Protein AF-A0A920S1Y7-F1 (afdb_monomer)

Sequence (126 aa):
MLIYFGGPKQCYAAKNRAEYWAEIYQCWFNTNRTMDHDHNHTHTREQLIEYDPVGAKLCEDVLGKSEWRFISPRKRVGQAHLKDYSLNLIKVTDLPHIQKPAYDYYDTYWKEYWQRLYDKHSIKRK

Foldseek 3Di:
DDQQADDPDAAQLNPDVVSVLVQLLQQDQQRHDPDDPRDHPRRHLVSCCVRPVPSSVVCCVPVNNDPHHDDPPVGDPDCPVCPPPDPPPDDPDPDPVVVVVVVVCCCVVCVVVVVVVCVVVVNDDD

Mean predicted aligned error: 14.47 Å

Structure (mmCIF, N/CA/C/O backbone):
data_AF-A0A920S1Y7-F1
#
_entry.id   AF-A0A920S1Y7-F1
#
loop_
_atom_site.group_PDB
_atom_site.id
_atom_site.type_symbol
_atom_site.label_atom_id
_atom_site.label_alt_id
_atom_site.label_comp_id
_atom_site.label_asym_id
_atom_site.label_entity_id
_atom_site.label_seq_id
_atom_site.pdbx_PDB_ins_code
_atom_site.Cartn_x
_atom_site.Cartn_y
_atom_site.Cartn_z
_atom_site.occupancy
_atom_site.B_iso_or_equiv
_atom_site.auth_seq_id
_atom_site.auth_comp_id
_atom_site.auth_asym_id
_atom_site.auth_atom_id
_atom_site.pdbx_PDB_model_num
ATOM 1 N N . MET A 1 1 ? -16.986 6.821 -17.950 1.00 32.34 1 MET A N 1
ATOM 2 C CA . MET A 1 1 ? -16.452 7.913 -17.112 1.00 32.34 1 MET A CA 1
ATOM 3 C C . MET A 1 1 ? -15.031 7.516 -16.735 1.00 32.34 1 MET A C 1
ATOM 5 O O . MET A 1 1 ? -14.873 6.514 -16.055 1.00 32.34 1 MET A O 1
ATOM 9 N N . LEU A 1 2 ? -14.019 8.170 -17.313 1.00 30.89 2 LEU A N 1
ATOM 10 C CA . LEU A 1 2 ? -12.599 7.865 -17.088 1.00 30.89 2 LEU A CA 1
ATOM 11 C C . LEU A 1 2 ? -12.099 8.803 -15.982 1.00 30.89 2 LEU A C 1
ATOM 13 O O . LEU A 1 2 ? -12.107 10.016 -16.176 1.00 30.89 2 LEU A O 1
ATOM 17 N N . ILE A 1 3 ? -11.713 8.259 -14.831 1.00 39.56 3 ILE A N 1
ATOM 18 C CA . ILE A 1 3 ? -11.045 9.030 -13.777 1.00 39.56 3 ILE A CA 1
ATOM 19 C C . ILE A 1 3 ? -9.564 9.103 -14.146 1.00 39.56 3 ILE A C 1
ATOM 21 O O . ILE A 1 3 ? -8.941 8.084 -14.443 1.00 39.56 3 ILE A O 1
ATOM 25 N N . TYR A 1 4 ? -9.023 10.318 -14.188 1.00 35.31 4 TYR A N 1
ATOM 26 C CA . TYR A 1 4 ? -7.673 10.586 -14.663 1.00 35.31 4 TYR A CA 1
ATOM 27 C C . TYR A 1 4 ? -6.770 10.915 -13.475 1.00 35.31 4 TYR A C 1
ATOM 29 O O . TYR A 1 4 ? -6.771 12.035 -12.970 1.00 35.31 4 TYR A O 1
ATOM 37 N N . PHE A 1 5 ? -6.008 9.920 -13.025 1.00 44.81 5 PHE A N 1
ATOM 38 C CA . PHE A 1 5 ? -4.958 10.114 -12.033 1.00 44.81 5 PHE A CA 1
ATOM 39 C C . PHE A 1 5 ? -3.750 10.800 -12.706 1.00 44.81 5 PHE A C 1
ATOM 41 O O . PHE A 1 5 ? -3.107 10.207 -13.562 1.00 44.81 5 PHE A O 1
ATOM 48 N N . GLY A 1 6 ? -3.491 12.063 -12.338 1.00 40.72 6 GLY A N 1
ATOM 49 C CA . GLY A 1 6 ? -2.196 12.767 -12.422 1.00 40.72 6 GLY A CA 1
ATOM 50 C C . GLY A 1 6 ? -1.470 12.916 -13.777 1.00 40.72 6 GLY A C 1
ATOM 51 O O . GLY A 1 6 ? -0.547 12.169 -14.068 1.00 40.72 6 GLY A O 1
ATOM 52 N N . GLY A 1 7 ? -1.717 14.012 -14.509 1.00 50.22 7 GLY A N 1
ATOM 53 C CA . GLY A 1 7 ? -0.798 14.527 -15.548 1.00 50.22 7 GLY A CA 1
ATOM 54 C C . GLY A 1 7 ? -0.612 13.647 -16.806 1.00 50.22 7 GLY A C 1
ATOM 55 O O . GLY A 1 7 ? -1.277 12.635 -16.980 1.00 50.22 7 GLY A O 1
ATOM 56 N N . PRO A 1 8 ? 0.276 14.009 -17.753 1.00 43.91 8 PRO A N 1
ATOM 57 C CA . PRO A 1 8 ? 0.403 13.312 -19.045 1.00 43.91 8 PRO A CA 1
ATOM 58 C C . PRO A 1 8 ? 0.938 11.866 -18.962 1.00 43.91 8 PRO A C 1
ATOM 60 O O . PRO A 1 8 ? 1.098 11.223 -19.997 1.00 43.91 8 PRO A O 1
ATOM 63 N N . LYS A 1 9 ? 1.227 11.341 -17.763 1.00 51.06 9 LYS A N 1
ATOM 64 C CA . LYS A 1 9 ? 1.659 9.955 -17.550 1.00 51.06 9 LYS A CA 1
ATOM 65 C C . LYS A 1 9 ? 0.508 9.125 -16.989 1.00 51.06 9 LYS A C 1
ATOM 67 O O . LYS A 1 9 ? -0.177 9.554 -16.072 1.00 51.06 9 LYS A O 1
ATOM 72 N N . GLN A 1 10 ? 0.324 7.916 -17.514 1.00 53.88 10 GLN A N 1
ATOM 73 C CA . GLN A 1 10 ? -0.624 6.957 -16.947 1.00 53.88 10 GLN A CA 1
ATOM 74 C C . GLN A 1 10 ? -0.158 6.517 -15.552 1.00 53.88 10 GLN A C 1
ATOM 76 O O . GLN A 1 10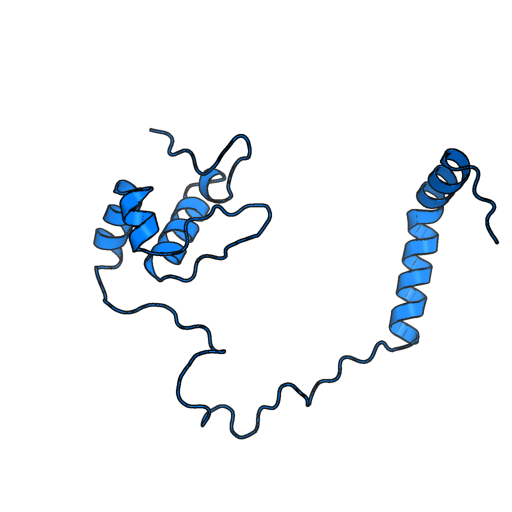 ? 0.875 5.860 -15.432 1.00 53.88 10 GLN A O 1
ATOM 81 N N . CYS A 1 11 ? -0.923 6.845 -14.510 1.00 57.84 11 CYS A N 1
ATOM 82 C CA . CYS A 1 11 ? -0.715 6.283 -13.174 1.00 57.84 11 CYS A CA 1
ATOM 83 C C . CYS A 1 11 ? -1.074 4.790 -13.123 1.00 57.84 11 CYS A C 1
ATOM 85 O O . CYS A 1 11 ? -1.887 4.305 -13.914 1.00 57.84 11 CYS A O 1
ATOM 87 N N . TYR A 1 12 ? -0.516 4.071 -12.145 1.00 58.84 12 TYR A N 1
ATOM 88 C CA . TYR A 1 12 ? -0.729 2.631 -11.959 1.00 58.84 12 TYR A CA 1
ATOM 89 C C . TYR A 1 12 ? -2.217 2.241 -11.895 1.00 58.84 12 TYR A C 1
ATOM 91 O O . TYR A 1 12 ? -2.647 1.310 -12.577 1.00 58.84 12 TYR A O 1
ATOM 99 N N . ALA A 1 13 ? -3.025 3.044 -11.194 1.00 58.03 13 ALA A N 1
ATOM 100 C CA . ALA A 1 13 ? -4.479 2.897 -11.097 1.00 58.03 13 ALA A CA 1
ATOM 101 C C . ALA A 1 13 ? -5.194 2.852 -12.462 1.00 58.03 13 ALA A C 1
ATOM 103 O O . ALA A 1 13 ? -6.223 2.198 -12.609 1.00 58.03 13 ALA A O 1
ATOM 104 N N . ALA A 1 14 ? -4.658 3.532 -13.479 1.00 72.12 14 ALA A N 1
ATOM 105 C CA . ALA A 1 14 ? -5.256 3.583 -14.810 1.00 72.12 14 ALA A CA 1
ATOM 106 C C . ALA A 1 14 ? -4.953 2.332 -15.656 1.00 72.12 14 ALA A C 1
ATOM 108 O O . AL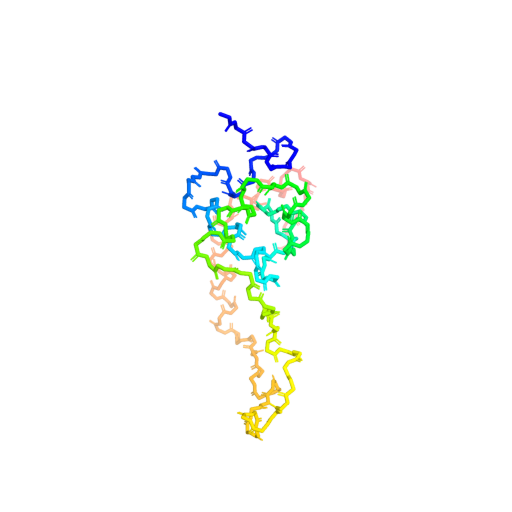A A 1 14 ? -5.544 2.173 -16.725 1.00 72.12 14 ALA A O 1
ATOM 109 N N . LYS A 1 15 ? -4.055 1.437 -15.204 1.00 76.69 15 LYS A N 1
ATOM 110 C CA . LYS A 1 15 ? -3.666 0.238 -15.965 1.00 76.69 15 LYS A CA 1
ATOM 111 C C . LYS A 1 15 ? -4.814 -0.763 -16.086 1.00 76.69 15 LYS A C 1
ATOM 113 O O . LYS A 1 15 ? -5.015 -1.322 -17.161 1.00 76.69 15 LYS A O 1
ATOM 118 N N . ASN A 1 16 ? -5.551 -1.022 -15.003 1.00 83.19 16 ASN A N 1
ATOM 119 C CA . ASN A 1 16 ? -6.735 -1.885 -15.010 1.00 83.19 16 ASN A CA 1
ATOM 120 C C . ASN A 1 16 ? -7.579 -1.715 -13.729 1.00 83.19 16 ASN A C 1
ATOM 122 O O . ASN A 1 16 ? -7.143 -1.122 -12.747 1.00 83.19 16 ASN A O 1
ATOM 126 N N . ARG A 1 17 ? -8.786 -2.299 -13.725 1.00 88.12 17 ARG A N 1
ATOM 127 C CA . ARG A 1 17 ? -9.728 -2.236 -12.590 1.00 88.12 17 ARG A CA 1
ATOM 128 C C . ARG A 1 17 ? -9.183 -2.805 -11.272 1.00 88.12 17 ARG A C 1
ATOM 130 O O . ARG A 1 17 ? -9.619 -2.370 -10.213 1.00 88.12 17 ARG A O 1
ATOM 137 N N . ALA A 1 18 ? -8.290 -3.794 -11.333 1.00 88.62 18 ALA A N 1
ATOM 138 C CA . ALA A 1 18 ? -7.719 -4.423 -10.145 1.00 88.62 18 ALA A CA 1
ATOM 139 C C . ALA A 1 18 ? -6.683 -3.501 -9.491 1.00 88.62 18 ALA A C 1
ATOM 141 O O . ALA A 1 18 ? -6.691 -3.356 -8.274 1.00 88.62 18 ALA A O 1
ATOM 142 N N . GLU A 1 19 ? -5.871 -2.817 -10.299 1.00 86.06 19 GLU A N 1
ATOM 143 C CA . GLU A 1 19 ? -4.923 -1.817 -9.799 1.00 86.06 19 GLU A CA 1
ATOM 144 C C . GLU A 1 19 ? -5.633 -0.576 -9.278 1.00 86.06 19 GLU A C 1
ATOM 146 O O . GLU A 1 19 ? -5.294 -0.091 -8.206 1.00 86.06 19 GLU A O 1
ATOM 151 N N . TYR A 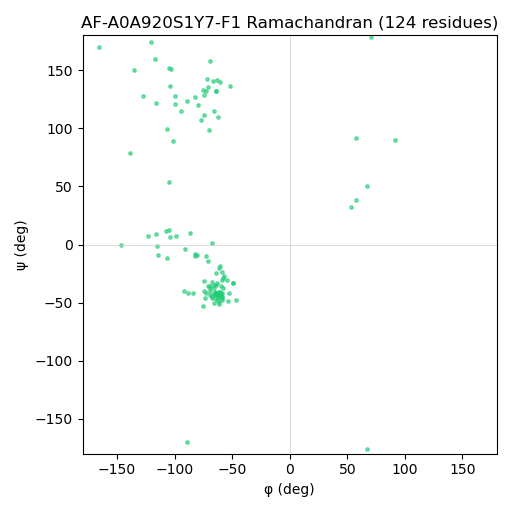1 20 ? -6.688 -0.115 -9.956 1.00 88.69 20 TYR A N 1
ATOM 152 C CA . TYR A 1 20 ? -7.548 0.934 -9.407 1.00 88.69 20 TYR A CA 1
ATOM 153 C C . TYR A 1 20 ? -8.072 0.561 -8.014 1.00 88.69 20 TYR A C 1
ATOM 155 O O . TYR A 1 20 ? -7.935 1.347 -7.078 1.00 88.69 20 TYR A O 1
ATOM 163 N N . TRP A 1 21 ? -8.612 -0.655 -7.857 1.00 92.81 21 TRP A N 1
ATOM 164 C CA . TRP A 1 21 ? -9.085 -1.142 -6.560 1.00 92.81 21 TRP A CA 1
ATOM 165 C C . TRP A 1 21 ? -7.966 -1.183 -5.511 1.00 92.81 21 TRP A C 1
ATOM 167 O O . TRP A 1 21 ? -8.163 -0.725 -4.387 1.00 92.81 21 TRP A O 1
ATOM 177 N N . ALA A 1 22 ? -6.786 -1.695 -5.868 1.00 90.75 22 ALA A N 1
ATOM 178 C CA . ALA A 1 22 ? -5.649 -1.781 -4.957 1.00 90.75 22 ALA A CA 1
ATOM 179 C C . ALA A 1 22 ? -5.189 -0.397 -4.469 1.00 90.75 22 ALA A C 1
ATOM 181 O O . ALA A 1 22 ? -4.922 -0.227 -3.280 1.00 90.75 22 ALA A O 1
ATOM 182 N N . GLU A 1 23 ? -5.138 0.592 -5.357 1.00 88.25 23 GLU A N 1
ATOM 183 C CA . GLU A 1 23 ? -4.726 1.965 -5.046 1.00 88.25 23 GLU A CA 1
ATOM 184 C C . GLU A 1 23 ? -5.720 2.652 -4.101 1.00 88.25 23 GLU A C 1
ATOM 186 O O . GLU A 1 23 ? -5.334 3.151 -3.040 1.00 88.25 23 GLU A O 1
ATOM 191 N N . ILE A 1 24 ? -7.022 2.613 -4.416 1.00 92.25 24 ILE A N 1
ATOM 192 C CA . ILE A 1 24 ? -8.036 3.231 -3.548 1.00 92.25 24 ILE A CA 1
ATOM 193 C C . ILE A 1 24 ? -8.158 2.500 -2.203 1.00 92.25 24 ILE A C 1
ATOM 195 O O . ILE A 1 24 ? -8.371 3.149 -1.178 1.00 92.25 24 ILE A O 1
ATOM 199 N N . TYR A 1 25 ? -7.940 1.179 -2.171 1.00 94.31 25 TYR A N 1
ATOM 200 C CA . TYR A 1 25 ? -7.878 0.395 -0.936 1.00 94.31 25 TYR A CA 1
ATOM 201 C C . TYR A 1 25 ? -6.712 0.849 -0.049 1.00 94.31 25 TYR A C 1
ATOM 203 O O . TYR A 1 25 ? -6.874 1.063 1.155 1.00 94.31 25 TYR A O 1
ATOM 211 N N . GLN A 1 26 ? -5.528 1.032 -0.635 1.00 92.38 26 GLN A N 1
ATOM 212 C CA . GLN A 1 26 ? -4.354 1.495 0.098 1.00 92.38 26 GLN A CA 1
ATOM 213 C C . GLN A 1 26 ? -4.537 2.926 0.624 1.00 92.38 26 GLN A C 1
ATOM 215 O O . GLN A 1 26 ? -4.201 3.197 1.782 1.00 92.38 26 GLN A O 1
ATOM 220 N N . CYS A 1 27 ? -5.126 3.828 -0.169 1.00 93.06 27 CYS A N 1
ATOM 221 C CA . CYS A 1 27 ? -5.493 5.173 0.283 1.00 93.06 27 CYS A CA 1
ATOM 222 C C . CYS A 1 27 ? -6.515 5.130 1.426 1.00 93.06 27 CYS A C 1
ATOM 224 O O . CYS A 1 27 ? -6.346 5.840 2.415 1.00 93.06 27 CYS A O 1
ATOM 226 N N . TRP A 1 28 ? -7.526 4.252 1.355 1.00 96.12 28 TRP A N 1
ATOM 227 C CA . TRP A 1 28 ? -8.561 4.122 2.389 1.00 96.12 28 TRP A CA 1
ATOM 228 C C . TRP A 1 28 ? -7.994 3.804 3.778 1.00 96.12 28 TRP A C 1
ATOM 230 O O . TRP A 1 28 ? -8.582 4.199 4.788 1.00 96.12 28 TRP A O 1
ATOM 240 N N . PHE A 1 29 ? -6.846 3.126 3.849 1.00 95.69 29 PHE A N 1
ATOM 241 C CA . PHE A 1 29 ? -6.170 2.772 5.100 1.00 95.69 29 PHE A CA 1
ATOM 242 C C . PHE A 1 29 ? -4.893 3.572 5.385 1.00 95.69 29 PHE A C 1
ATOM 244 O O . PHE A 1 29 ? -4.169 3.231 6.321 1.00 95.69 29 PHE A O 1
ATOM 251 N N . ASN A 1 30 ? -4.633 4.650 4.642 1.00 93.56 30 ASN A N 1
ATOM 252 C CA . ASN A 1 30 ? -3.446 5.502 4.773 1.00 93.56 30 ASN A CA 1
ATOM 253 C C . ASN A 1 30 ? -2.121 4.731 4.603 1.00 93.56 30 ASN A C 1
ATOM 255 O O . ASN A 1 30 ? -1.153 4.961 5.330 1.00 93.56 30 ASN A O 1
ATOM 259 N N . THR A 1 31 ? -2.088 3.776 3.671 1.00 90.69 31 THR A N 1
ATOM 260 C CA . THR A 1 31 ? -0.908 2.942 3.396 1.00 90.69 31 THR A CA 1
ATOM 261 C C . THR A 1 31 ? -0.436 3.002 1.947 1.00 90.69 31 THR A C 1
ATOM 263 O O . THR A 1 31 ? 0.453 2.227 1.588 1.00 90.69 31 THR A O 1
ATOM 266 N N . ASN A 1 32 ? -1.005 3.885 1.119 1.00 87.38 32 ASN A N 1
ATOM 267 C CA . ASN A 1 32 ? -0.541 4.002 -0.258 1.00 87.38 32 ASN A CA 1
ATOM 268 C C . ASN A 1 32 ? 0.890 4.541 -0.297 1.00 87.38 32 ASN A C 1
ATOM 270 O O . ASN A 1 32 ? 1.266 5.411 0.499 1.00 87.38 32 ASN A O 1
ATOM 274 N N . ARG A 1 33 ? 1.701 4.000 -1.205 1.00 76.38 33 ARG A N 1
ATOM 275 C CA . ARG A 1 33 ? 3.075 4.458 -1.389 1.00 76.38 33 ARG A CA 1
ATOM 276 C C . ARG A 1 33 ? 3.064 5.790 -2.124 1.00 76.38 33 ARG A C 1
ATOM 278 O O . ARG A 1 33 ? 2.403 5.953 -3.139 1.00 76.38 33 ARG A O 1
ATOM 285 N N . THR A 1 34 ? 3.832 6.739 -1.604 1.00 64.94 34 THR A N 1
ATOM 286 C CA . THR A 1 34 ? 4.089 8.018 -2.265 1.00 64.94 34 THR A CA 1
ATOM 287 C C . THR A 1 34 ? 5.497 8.028 -2.841 1.00 64.94 34 THR A C 1
ATOM 289 O O . THR A 1 34 ? 6.400 7.394 -2.292 1.00 64.94 34 THR A O 1
ATOM 292 N N . MET A 1 35 ? 5.690 8.796 -3.916 1.00 51.78 35 MET A N 1
ATOM 293 C CA . MET A 1 35 ? 7.002 9.064 -4.521 1.00 51.78 35 MET A CA 1
ATOM 294 C C . MET A 1 35 ? 7.676 7.841 -5.164 1.00 51.78 35 MET A C 1
ATOM 296 O O . MET A 1 35 ? 8.858 7.582 -4.933 1.00 51.78 35 MET A O 1
ATOM 300 N N . ASP A 1 36 ? 6.957 7.120 -6.023 1.00 57.19 36 ASP A N 1
ATOM 301 C CA . ASP A 1 36 ? 7.590 6.287 -7.049 1.00 57.19 36 ASP A CA 1
ATOM 302 C C . ASP A 1 36 ? 7.152 6.729 -8.458 1.00 57.19 36 ASP A C 1
ATOM 304 O O . ASP A 1 36 ? 6.340 7.641 -8.608 1.00 57.19 36 ASP A O 1
ATOM 308 N N . HIS A 1 37 ? 7.743 6.136 -9.498 1.00 52.75 37 HIS A N 1
ATOM 309 C CA . HIS A 1 37 ? 7.513 6.532 -10.891 1.00 52.75 37 HIS A CA 1
ATOM 310 C C . HIS A 1 37 ? 6.039 6.429 -11.346 1.00 52.75 37 HIS A C 1
ATOM 312 O O . HIS A 1 37 ? 5.657 7.137 -12.280 1.00 52.75 37 HIS A O 1
ATOM 318 N N . ASP A 1 38 ? 5.230 5.584 -10.697 1.00 54.88 38 ASP A N 1
ATOM 319 C CA . ASP A 1 38 ? 3.896 5.173 -11.150 1.00 54.88 38 ASP A CA 1
ATOM 320 C C . ASP A 1 38 ? 2.743 5.646 -10.224 1.00 54.88 38 ASP A C 1
ATOM 322 O O . ASP A 1 38 ? 1.576 5.530 -10.619 1.00 54.88 38 ASP A O 1
ATOM 326 N N . HIS A 1 39 ? 3.031 6.200 -9.034 1.00 60.31 39 HIS A N 1
ATOM 327 C CA . HIS A 1 39 ? 2.021 6.637 -8.047 1.00 60.31 39 HIS A CA 1
ATOM 328 C C . HIS A 1 39 ? 1.817 8.164 -8.022 1.00 60.31 39 HIS A C 1
ATOM 330 O O . HIS A 1 39 ? 2.726 8.949 -8.305 1.00 60.31 39 HIS A O 1
ATOM 336 N N . ASN A 1 40 ? 0.604 8.604 -7.666 1.00 64.25 40 ASN A N 1
ATOM 337 C CA . ASN A 1 40 ? 0.266 10.023 -7.524 1.00 64.25 40 ASN A CA 1
ATOM 338 C C . ASN A 1 40 ? 0.535 10.542 -6.085 1.00 64.25 40 ASN A C 1
ATOM 340 O O . ASN A 1 40 ? 1.177 9.881 -5.272 1.00 64.25 40 ASN A O 1
ATOM 344 N N . HIS A 1 41 ? 0.076 11.759 -5.761 1.00 71.81 41 HIS A N 1
ATOM 345 C CA . HIS A 1 41 ? 0.252 12.358 -4.427 1.00 71.81 41 HIS A CA 1
ATOM 346 C C . HIS A 1 41 ? -0.794 11.901 -3.387 1.00 71.81 41 HIS A C 1
ATOM 348 O O . HIS A 1 41 ? -0.647 12.209 -2.201 1.00 71.81 41 HIS A O 1
ATOM 354 N N . THR A 1 42 ? -1.845 11.191 -3.806 1.00 79.94 42 THR A N 1
ATOM 355 C CA . THR A 1 42 ? -2.956 10.746 -2.954 1.00 79.94 42 THR A CA 1
ATOM 356 C C . THR A 1 42 ? -2.541 9.504 -2.174 1.00 79.94 42 THR A C 1
ATOM 358 O O . THR A 1 42 ? -2.225 8.471 -2.754 1.00 79.94 42 THR A O 1
ATOM 361 N N . HIS A 1 43 ? -2.557 9.586 -0.848 1.00 87.62 43 HIS A N 1
ATOM 362 C CA . HIS A 1 43 ? -2.152 8.477 0.016 1.00 87.62 43 HIS A CA 1
ATOM 363 C C . HIS A 1 43 ? -2.911 8.379 1.335 1.00 87.62 43 HIS A C 1
ATOM 365 O O . HIS A 1 43 ? -2.660 7.455 2.113 1.00 87.62 43 HIS A O 1
ATOM 371 N N . THR A 1 44 ? -3.845 9.294 1.591 1.00 92.44 44 THR A N 1
ATOM 372 C CA . THR A 1 44 ? -4.741 9.224 2.745 1.00 92.44 44 THR A CA 1
ATOM 373 C C . THR A 1 44 ? -6.193 9.086 2.317 1.00 92.44 44 THR A C 1
ATOM 375 O O . THR A 1 44 ? -6.569 9.430 1.192 1.00 92.44 44 THR A O 1
ATOM 378 N N . ARG A 1 45 ? -7.032 8.605 3.236 1.00 95.25 45 ARG A N 1
ATOM 379 C CA . ARG A 1 45 ? -8.479 8.515 3.036 1.00 95.25 45 ARG A CA 1
ATOM 380 C C . ARG A 1 45 ? -9.075 9.885 2.751 1.00 95.25 45 ARG A C 1
ATOM 382 O O . ARG A 1 45 ? -9.928 10.009 1.884 1.00 95.25 45 ARG A O 1
ATOM 389 N N . GLU A 1 46 ? -8.626 10.899 3.476 1.00 94.62 46 GLU A N 1
ATOM 390 C CA . GLU A 1 46 ? -9.125 12.265 3.348 1.00 94.62 46 GLU A CA 1
ATOM 391 C C . GLU A 1 46 ? -8.828 12.811 1.944 1.00 94.62 46 GLU A C 1
ATOM 393 O O . GLU A 1 46 ? -9.723 13.335 1.287 1.00 94.62 46 GLU A O 1
ATOM 398 N N . GLN A 1 47 ? -7.615 12.574 1.435 1.00 92.19 47 GLN A N 1
ATOM 399 C CA . GLN A 1 47 ? -7.250 12.934 0.065 1.00 92.19 47 GLN A CA 1
ATOM 400 C C . GLN A 1 47 ? -8.035 12.128 -0.976 1.00 92.19 47 GLN A C 1
ATOM 402 O O . GLN A 1 47 ? -8.400 12.674 -2.012 1.00 92.19 47 GLN A O 1
ATOM 407 N N . LEU A 1 48 ? -8.306 10.841 -0.725 1.00 92.81 48 LEU A N 1
ATOM 408 C CA . LEU A 1 48 ? -9.131 10.025 -1.621 1.00 92.81 48 LEU A CA 1
ATOM 409 C C . LEU A 1 48 ? -10.569 10.551 -1.695 1.00 92.81 48 LEU A C 1
ATOM 411 O O . LEU A 1 48 ? -11.121 10.606 -2.783 1.00 92.81 48 LEU A O 1
ATOM 415 N N . ILE A 1 49 ? -11.163 10.955 -0.569 1.00 94.31 49 ILE A N 1
ATOM 416 C CA . ILE A 1 49 ? -12.524 11.514 -0.529 1.00 94.31 49 ILE A CA 1
ATOM 417 C C . ILE A 1 49 ? -12.622 12.788 -1.376 1.00 94.31 49 ILE A C 1
ATOM 419 O O . ILE A 1 49 ? -13.609 12.975 -2.082 1.00 94.31 49 ILE A O 1
ATOM 423 N N . GLU A 1 50 ? -11.607 13.650 -1.314 1.00 92.50 50 GLU A N 1
ATOM 424 C CA . GLU A 1 50 ? -11.560 14.889 -2.095 1.00 92.50 50 GLU A CA 1
ATOM 425 C C . GLU A 1 50 ? -11.288 14.627 -3.584 1.00 92.50 50 GLU A C 1
ATOM 427 O O . GLU A 1 50 ? -11.913 15.238 -4.450 1.00 92.50 50 GLU A O 1
ATOM 432 N N . TYR A 1 51 ? -10.373 13.704 -3.887 1.00 87.62 51 TYR A N 1
ATOM 433 C CA . TYR A 1 51 ? -9.894 13.461 -5.246 1.00 87.62 51 TYR A CA 1
ATOM 434 C C . TYR A 1 51 ? -10.796 12.524 -6.066 1.00 87.62 51 TYR A C 1
ATOM 436 O O . TYR A 1 51 ? -11.025 12.762 -7.251 1.00 87.62 51 TYR A O 1
ATOM 444 N N . ASP A 1 52 ? -11.296 11.453 -5.448 1.00 90.94 52 ASP A N 1
ATOM 445 C CA . ASP A 1 52 ? -12.153 10.436 -6.060 1.00 90.94 52 ASP A CA 1
ATOM 446 C C . ASP A 1 52 ? -13.283 10.024 -5.094 1.00 90.94 52 ASP A C 1
ATOM 448 O O . ASP A 1 52 ? -13.231 8.965 -4.452 1.00 90.94 52 ASP A O 1
ATOM 452 N N . PRO A 1 53 ? -14.343 10.846 -4.990 1.00 94.25 53 PRO A N 1
ATOM 453 C CA . PRO A 1 53 ? -15.460 10.574 -4.090 1.00 94.25 53 PRO A CA 1
ATOM 454 C C . PRO A 1 53 ? -16.225 9.293 -4.454 1.00 94.25 53 PRO A C 1
ATOM 456 O O . PRO A 1 53 ? -16.842 8.681 -3.583 1.00 94.25 53 PRO A O 1
ATOM 459 N N . VAL A 1 54 ? -16.178 8.854 -5.718 1.00 94.12 54 VAL A N 1
ATOM 460 C CA . VAL A 1 54 ? -16.829 7.612 -6.163 1.00 94.12 54 VAL A CA 1
ATOM 461 C C . VAL A 1 54 ? -16.044 6.399 -5.666 1.00 94.12 54 VAL A C 1
ATOM 463 O O . VAL A 1 54 ? -16.634 5.484 -5.091 1.00 94.12 54 VAL A O 1
ATOM 466 N N . GLY A 1 55 ? -14.718 6.413 -5.817 1.00 93.00 55 GLY A N 1
ATOM 467 C CA . GLY A 1 55 ? -13.834 5.393 -5.254 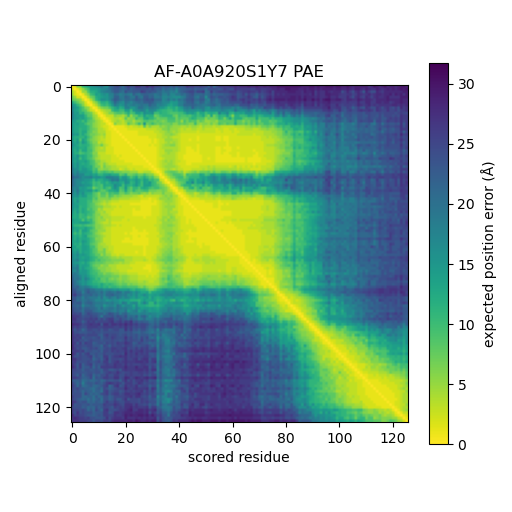1.00 93.00 55 GLY A CA 1
ATOM 468 C C . GLY A 1 55 ? -13.908 5.345 -3.728 1.00 93.00 55 GLY A C 1
ATOM 469 O O . GLY A 1 55 ? -14.015 4.268 -3.142 1.00 93.00 55 GLY A O 1
ATOM 470 N N . ALA A 1 56 ? -13.951 6.509 -3.074 1.00 95.31 56 ALA A N 1
ATOM 471 C CA . ALA A 1 56 ? -14.164 6.600 -1.632 1.00 95.31 56 ALA A CA 1
ATOM 472 C C . ALA A 1 56 ? -15.499 5.973 -1.204 1.00 95.31 56 ALA A C 1
ATOM 474 O O . ALA A 1 56 ? -15.540 5.240 -0.215 1.00 95.31 56 ALA A O 1
ATOM 475 N N . LYS A 1 57 ? -16.578 6.215 -1.962 1.00 96.81 57 LYS A N 1
ATOM 476 C CA . LYS A 1 57 ? -17.887 5.627 -1.671 1.00 96.81 57 LYS A CA 1
ATOM 477 C C . LYS A 1 57 ? -17.878 4.107 -1.820 1.00 96.81 57 LYS A C 1
ATOM 479 O O . LYS A 1 57 ? -18.373 3.410 -0.941 1.00 96.81 57 LYS A O 1
ATOM 484 N N . LEU A 1 58 ? -17.238 3.592 -2.869 1.00 96.56 58 LEU A N 1
ATOM 485 C CA . LEU A 1 58 ? -17.053 2.153 -3.055 1.00 96.56 58 LEU A CA 1
ATOM 486 C C . LEU A 1 58 ? -16.286 1.521 -1.881 1.00 96.56 58 LEU A C 1
ATOM 488 O O . LEU A 1 58 ? -16.686 0.472 -1.377 1.00 96.56 58 LEU A O 1
ATOM 492 N N . CYS A 1 59 ? -15.206 2.158 -1.421 1.00 97.12 59 CYS A N 1
ATOM 493 C CA . CYS A 1 59 ? -14.471 1.697 -0.245 1.00 97.12 59 CYS 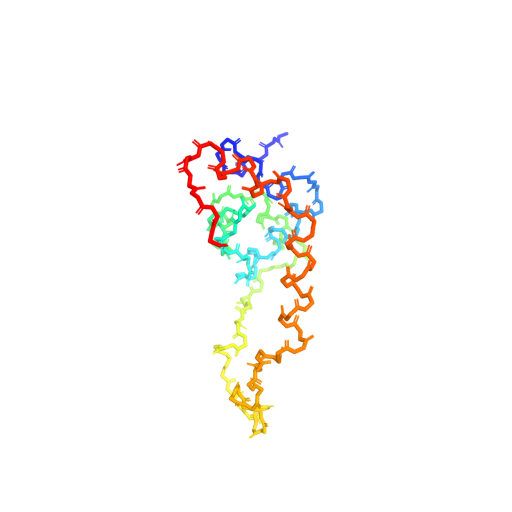A CA 1
ATOM 494 C C . CYS A 1 59 ? -15.342 1.714 1.018 1.00 97.12 59 CYS A C 1
ATOM 496 O O . CYS A 1 59 ? -15.314 0.750 1.776 1.00 97.12 59 CYS A O 1
ATOM 498 N N . GLU A 1 60 ? -16.128 2.770 1.243 1.00 97.25 60 GLU A N 1
ATOM 499 C CA . GLU A 1 60 ? -17.055 2.850 2.378 1.00 97.25 60 GLU A CA 1
ATOM 500 C C . GLU A 1 60 ? -18.105 1.733 2.342 1.00 97.25 60 GLU A C 1
ATOM 502 O O . GLU A 1 60 ? -18.349 1.100 3.367 1.00 97.25 60 GLU A O 1
ATOM 507 N N . ASP A 1 61 ? -18.688 1.457 1.177 1.00 97.75 61 ASP A N 1
ATOM 508 C CA . ASP A 1 61 ? -19.751 0.462 1.028 1.00 97.75 61 ASP A CA 1
ATOM 509 C C . ASP A 1 61 ? -19.235 -0.975 1.223 1.00 97.75 61 ASP A C 1
ATOM 511 O O . ASP A 1 61 ? -19.930 -1.814 1.793 1.00 97.75 61 ASP A O 1
ATOM 515 N N . VAL A 1 62 ? -18.004 -1.265 0.782 1.00 97.50 62 VAL A N 1
ATOM 516 C CA . VAL A 1 62 ? -17.405 -2.611 0.868 1.00 97.50 62 VAL A CA 1
ATOM 517 C C . VAL A 1 62 ? -16.678 -2.846 2.196 1.00 97.50 62 VAL A C 1
ATOM 519 O O . VAL A 1 62 ? -16.749 -3.937 2.757 1.00 97.50 62 VAL A O 1
ATOM 522 N N . LEU A 1 63 ? -15.937 -1.850 2.687 1.00 96.25 63 LEU A N 1
ATOM 523 C CA . LEU A 1 63 ? -15.009 -1.984 3.820 1.00 96.25 63 LEU A CA 1
ATOM 524 C C . LEU A 1 63 ? -15.538 -1.329 5.101 1.00 96.25 63 LEU A C 1
ATOM 526 O O . LEU A 1 63 ? -14.961 -1.511 6.176 1.00 96.25 63 LEU A O 1
ATOM 530 N N . GLY A 1 64 ? -16.606 -0.537 4.996 1.00 96.12 64 GLY A N 1
ATOM 531 C CA . GLY A 1 64 ? -17.095 0.304 6.075 1.00 96.12 64 GLY A CA 1
ATOM 532 C C . GLY A 1 64 ? -16.181 1.495 6.372 1.00 96.12 64 GLY A C 1
ATOM 533 O O . GLY A 1 64 ? -15.101 1.689 5.801 1.00 96.12 64 GLY A O 1
ATOM 534 N N . LYS A 1 65 ? -16.611 2.303 7.342 1.00 95.06 65 LYS A N 1
ATOM 535 C CA . LYS A 1 65 ? -15.918 3.521 7.778 1.00 95.06 65 LYS A CA 1
ATOM 536 C C . LYS A 1 65 ? -15.212 3.327 9.118 1.00 95.06 65 LYS A C 1
ATOM 538 O O . LYS A 1 65 ? -15.424 4.071 10.064 1.00 95.06 65 LYS A O 1
ATOM 543 N N . SER A 1 66 ? -14.376 2.295 9.209 1.00 94.19 66 SER A N 1
ATOM 544 C CA . SER A 1 66 ? -13.573 2.062 10.414 1.00 94.19 66 SER A CA 1
ATOM 545 C C . SER A 1 66 ? -12.591 3.213 10.661 1.00 94.19 66 SER A C 1
ATOM 547 O O . SER A 1 66 ? -11.964 3.720 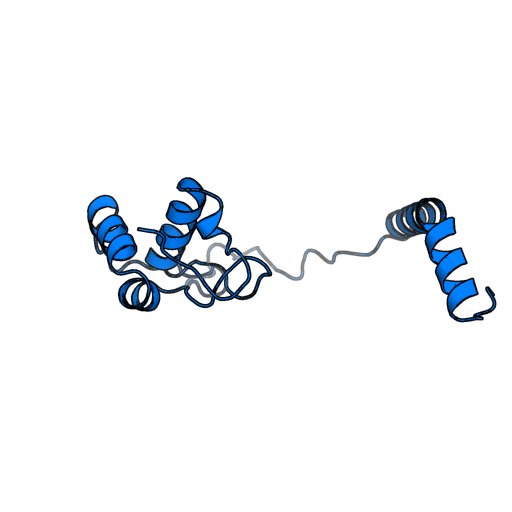9.723 1.00 94.19 66 SER A O 1
ATOM 549 N N . GLU A 1 67 ? -12.403 3.579 11.928 1.00 94.62 67 GLU A N 1
ATOM 550 C CA . GLU A 1 67 ? -11.389 4.546 12.368 1.00 94.62 67 GLU A CA 1
ATOM 551 C C . GLU A 1 67 ? -9.961 3.996 12.273 1.00 94.62 67 GLU A C 1
ATOM 553 O O . GLU A 1 67 ? -8.992 4.753 12.304 1.00 94.62 67 GLU A O 1
ATOM 558 N N . TRP A 1 68 ? -9.801 2.683 12.096 1.00 94.38 68 TRP A N 1
ATOM 559 C CA . TRP A 1 68 ? -8.483 2.073 11.967 1.00 94.38 68 TRP A CA 1
ATOM 560 C C . TRP A 1 68 ? -7.716 2.626 10.755 1.00 94.38 68 TRP A C 1
ATOM 562 O O . TRP A 1 68 ? -8.278 2.833 9.673 1.00 94.38 68 TRP A O 1
ATOM 572 N N . ARG A 1 69 ? -6.413 2.854 10.941 1.00 93.44 69 ARG A N 1
ATOM 573 C CA . ARG A 1 69 ? -5.453 3.241 9.899 1.00 93.44 69 ARG A CA 1
ATOM 574 C C . ARG A 1 69 ? -4.179 2.429 10.051 1.00 93.44 69 ARG A C 1
ATOM 576 O O . ARG A 1 69 ? -3.791 2.060 11.162 1.00 93.44 69 ARG A O 1
ATOM 583 N N . PHE A 1 70 ? -3.500 2.192 8.936 1.00 91.06 70 PHE A N 1
ATOM 584 C CA . PHE A 1 70 ? -2.203 1.545 8.958 1.00 91.06 70 PHE A CA 1
ATOM 585 C C . PHE A 1 70 ? -1.179 2.410 9.699 1.00 91.06 70 PHE A C 1
ATOM 587 O O . PHE A 1 70 ? -1.012 3.599 9.433 1.00 91.06 70 PHE A O 1
ATOM 594 N N . ILE A 1 71 ? -0.437 1.774 10.605 1.00 86.50 71 ILE A N 1
ATOM 595 C CA . ILE A 1 71 ? 0.732 2.359 11.257 1.00 86.50 71 ILE A CA 1
ATOM 596 C C . ILE A 1 71 ? 1.944 1.536 10.835 1.00 86.50 71 ILE A C 1
ATOM 598 O O . ILE A 1 71 ? 2.005 0.321 11.076 1.00 86.50 71 ILE A O 1
ATOM 602 N N . SER A 1 72 ? 2.921 2.210 10.221 1.00 82.38 72 SER A N 1
ATOM 603 C CA . SER A 1 72 ? 4.198 1.599 9.845 1.00 82.38 72 SER A CA 1
ATOM 604 C C . SER A 1 72 ? 4.826 0.901 11.054 1.00 82.38 72 SER A C 1
ATOM 606 O O . SER A 1 72 ? 4.870 1.513 12.122 1.00 82.38 72 SER A O 1
ATOM 608 N N . PRO A 1 73 ? 5.371 -0.324 10.911 1.00 80.25 73 PRO A N 1
ATOM 609 C CA . PRO A 1 73 ? 6.071 -1.019 11.994 1.00 80.25 73 PRO A CA 1
ATOM 610 C C . PRO A 1 73 ? 7.120 -0.156 12.706 1.00 80.25 73 PRO A C 1
ATOM 612 O O . PRO A 1 73 ? 7.251 -0.235 13.920 1.00 80.25 73 PRO A O 1
ATOM 615 N N . ARG A 1 74 ? 7.782 0.752 11.974 1.00 77.12 74 ARG A N 1
ATOM 616 C CA . ARG A 1 74 ? 8.764 1.711 12.511 1.00 77.12 74 ARG A CA 1
ATOM 617 C C . ARG A 1 74 ? 8.187 2.692 13.543 1.00 77.12 74 ARG A C 1
ATOM 619 O O . ARG A 1 74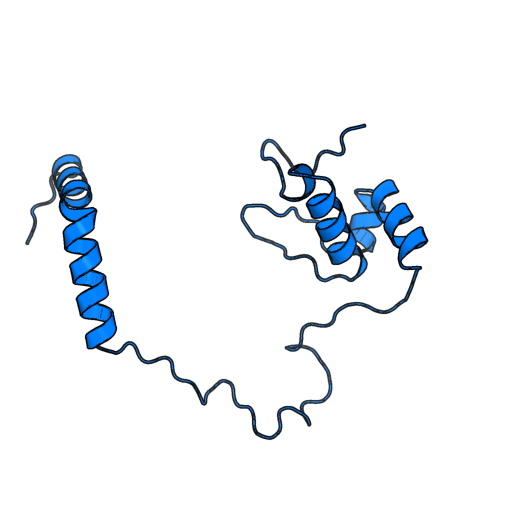 ? 8.948 3.304 14.278 1.00 77.12 74 ARG A O 1
ATOM 626 N N . LYS A 1 75 ? 6.865 2.887 13.553 1.00 81.44 75 LYS A N 1
ATOM 627 C CA . LYS A 1 75 ? 6.132 3.842 14.401 1.00 81.44 75 LYS A CA 1
ATOM 628 C C . LYS A 1 75 ? 5.190 3.160 15.403 1.00 81.44 75 LYS A C 1
ATOM 630 O O . LYS A 1 75 ? 4.492 3.857 16.134 1.00 81.44 75 LYS A O 1
ATOM 635 N N . ARG A 1 76 ? 5.100 1.824 15.414 1.00 79.81 76 ARG A N 1
ATOM 636 C CA . ARG A 1 76 ? 4.188 1.109 16.323 1.00 79.81 76 ARG A CA 1
ATOM 637 C C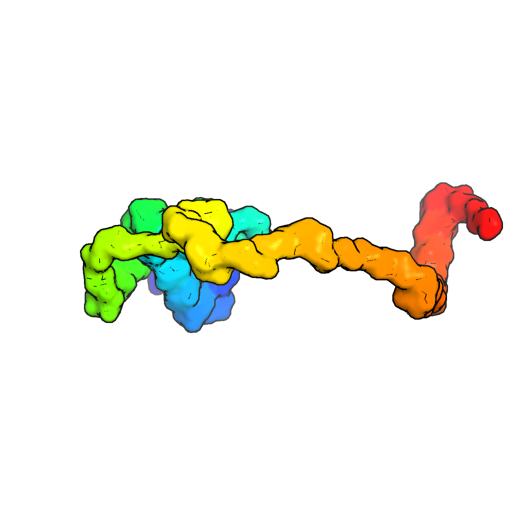 . ARG A 1 76 ? 4.704 1.195 17.761 1.00 79.81 76 ARG A C 1
ATOM 639 O O . ARG A 1 76 ? 5.890 0.997 18.013 1.00 79.81 76 ARG A O 1
ATOM 646 N N . VAL A 1 77 ? 3.803 1.476 18.699 1.00 77.12 77 VAL A N 1
ATOM 647 C CA . VAL A 1 77 ? 4.089 1.426 20.140 1.00 77.12 77 VAL A CA 1
ATOM 648 C C . VAL A 1 77 ? 4.241 -0.028 20.598 1.00 77.12 77 VAL A C 1
ATOM 650 O O . VAL A 1 77 ? 3.530 -0.907 20.120 1.00 77.12 77 VAL A O 1
ATOM 653 N N . GLY A 1 78 ? 5.172 -0.284 21.522 1.00 71.25 78 GLY A N 1
ATOM 654 C CA . GLY A 1 78 ? 5.446 -1.624 22.049 1.00 71.25 78 GLY A CA 1
ATOM 655 C C . GLY A 1 78 ? 6.538 -2.374 21.280 1.00 71.25 78 GLY A C 1
ATOM 656 O O . GLY A 1 78 ? 6.268 -3.149 20.366 1.00 71.25 78 GLY A O 1
ATOM 657 N N . GLN A 1 79 ? 7.788 -2.208 21.715 1.00 72.69 79 GLN A N 1
ATOM 658 C CA . GLN A 1 79 ? 8.947 -2.943 21.184 1.00 72.69 79 GLN A CA 1
ATOM 659 C C . GLN A 1 79 ? 9.165 -4.297 21.883 1.00 72.69 79 GLN A C 1
ATOM 661 O O . GLN A 1 79 ? 10.184 -4.941 21.671 1.00 72.69 79 GLN A O 1
ATOM 666 N N . ALA A 1 80 ? 8.215 -4.760 22.706 1.00 77.62 80 ALA A N 1
ATOM 667 C CA . ALA A 1 80 ? 8.342 -6.022 23.441 1.00 77.62 80 ALA A CA 1
ATOM 668 C C . ALA A 1 80 ? 8.560 -7.231 22.509 1.00 77.62 80 ALA A C 1
ATOM 670 O O . ALA A 1 80 ? 9.362 -8.106 22.814 1.00 77.62 80 ALA A O 1
ATOM 671 N N . HIS A 1 81 ? 7.911 -7.245 21.340 1.00 76.38 81 HIS A N 1
ATOM 672 C CA . HIS A 1 81 ? 8.111 -8.273 20.310 1.00 76.38 81 HIS A CA 1
ATOM 673 C C . HIS A 1 81 ? 9.462 -8.160 19.572 1.00 76.38 81 HIS A C 1
ATOM 675 O O . HIS A 1 81 ? 9.817 -9.055 18.814 1.00 76.38 81 HIS A O 1
ATOM 681 N N . LEU A 1 82 ? 10.207 -7.069 19.783 1.00 74.81 82 LEU A N 1
ATOM 682 C CA . LEU A 1 82 ? 11.532 -6.804 19.215 1.00 74.81 82 LEU A CA 1
ATOM 683 C C . LEU A 1 82 ? 12.653 -6.989 20.247 1.00 74.81 82 LEU A C 1
ATOM 685 O O . LEU A 1 82 ? 13.774 -6.567 19.986 1.00 74.81 82 LEU A O 1
ATOM 689 N N . LYS A 1 83 ? 12.371 -7.599 21.409 1.00 78.94 83 LYS A N 1
ATOM 690 C CA . LYS A 1 83 ? 13.318 -7.740 22.530 1.00 78.94 83 LYS A CA 1
ATOM 691 C C . LYS A 1 83 ? 14.698 -8.273 22.111 1.00 78.94 83 LYS A C 1
ATOM 693 O O . LYS A 1 83 ? 15.696 -7.822 22.661 1.00 78.94 83 LYS A O 1
ATOM 698 N N . ASP A 1 84 ? 14.740 -9.145 21.104 1.00 77.94 84 ASP A N 1
ATOM 699 C CA . ASP A 1 84 ? 15.967 -9.765 20.586 1.00 77.94 84 ASP A CA 1
ATOM 700 C C . ASP A 1 84 ? 16.275 -9.377 19.122 1.00 77.94 84 ASP A C 1
ATOM 702 O O . ASP A 1 84 ? 17.173 -9.933 18.491 1.00 77.94 84 ASP A O 1
ATOM 706 N N . TYR A 1 85 ? 15.538 -8.414 18.554 1.00 73.19 85 TYR A N 1
ATOM 707 C CA . TYR A 1 85 ? 15.740 -7.927 17.190 1.00 73.19 85 TYR A CA 1
ATOM 708 C C . TYR A 1 85 ? 16.540 -6.621 17.198 1.00 73.19 85 TYR A C 1
ATOM 710 O O . TYR A 1 85 ? 16.106 -5.609 17.743 1.00 73.19 85 TYR A O 1
ATOM 718 N N . SER A 1 86 ? 17.691 -6.612 16.526 1.00 71.75 86 SER A N 1
ATOM 719 C CA . SER A 1 86 ? 18.501 -5.409 16.328 1.00 71.75 86 SER A CA 1
ATOM 720 C C . SER A 1 86 ? 18.813 -5.212 14.849 1.00 71.75 86 SER A C 1
ATOM 722 O O . SER A 1 86 ? 19.349 -6.098 14.183 1.00 71.75 86 SER A O 1
ATOM 724 N N . LEU A 1 87 ? 18.518 -4.009 14.344 1.00 65.25 87 LEU A N 1
ATOM 725 C CA . LEU A 1 87 ? 18.821 -3.590 12.969 1.00 65.25 87 LEU A CA 1
ATOM 726 C C . LEU A 1 87 ? 20.327 -3.612 12.656 1.00 65.25 87 LEU A C 1
ATOM 728 O O . LEU A 1 87 ? 20.707 -3.647 11.492 1.00 65.25 87 LEU A O 1
ATOM 732 N N . ASN A 1 88 ? 21.179 -3.622 13.684 1.00 66.56 88 ASN A N 1
ATOM 733 C CA . ASN A 1 88 ? 22.634 -3.588 13.542 1.00 66.56 88 ASN A CA 1
ATOM 734 C C . ASN A 1 88 ? 23.276 -4.983 13.463 1.00 66.56 88 ASN A C 1
ATOM 736 O O . ASN A 1 88 ? 24.493 -5.073 13.307 1.00 66.56 88 ASN A O 1
ATOM 740 N N . LEU A 1 8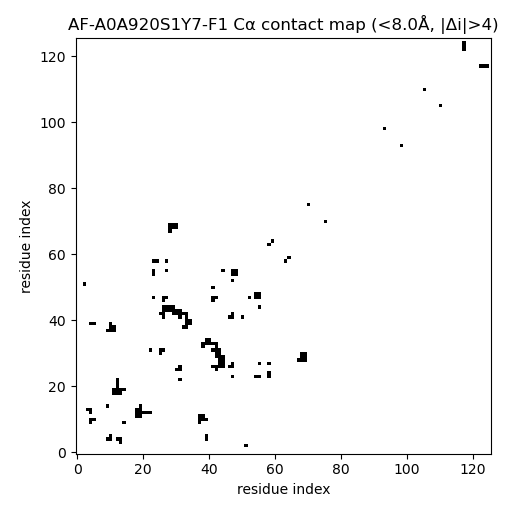9 ? 22.496 -6.064 13.602 1.00 62.16 89 LEU A N 1
ATOM 741 C CA . LEU A 1 89 ? 23.030 -7.433 13.592 1.00 62.16 89 LEU A CA 1
ATOM 742 C C . LEU A 1 89 ? 23.419 -7.903 12.189 1.00 62.16 89 LEU A C 1
ATOM 744 O O . LEU A 1 89 ? 24.370 -8.666 12.040 1.00 62.16 89 LEU A O 1
ATOM 748 N N . ILE A 1 90 ? 22.719 -7.433 11.157 1.00 62.84 90 ILE A N 1
ATOM 749 C CA . ILE A 1 90 ? 22.994 -7.809 9.770 1.00 62.84 90 ILE A CA 1
ATOM 750 C C . ILE A 1 90 ? 23.774 -6.670 9.124 1.00 62.84 90 ILE A C 1
ATOM 752 O O . ILE A 1 90 ? 23.207 -5.748 8.541 1.00 62.84 90 ILE A O 1
ATOM 756 N N . LYS A 1 91 ? 25.102 -6.727 9.222 1.00 67.62 91 LYS A N 1
ATOM 757 C CA . LYS A 1 91 ? 25.951 -5.955 8.315 1.00 67.62 91 LYS A CA 1
ATOM 758 C C . LYS A 1 91 ? 25.970 -6.690 6.985 1.00 67.62 91 LYS A C 1
ATOM 760 O O . LYS A 1 91 ? 26.590 -7.743 6.879 1.00 67.62 91 LYS A O 1
ATOM 765 N N . VAL A 1 92 ? 25.285 -6.142 5.984 1.00 69.44 92 VAL A N 1
ATOM 766 C CA . VAL A 1 92 ? 25.527 -6.538 4.596 1.00 69.44 92 VAL A CA 1
ATOM 767 C C . VAL A 1 92 ? 26.971 -6.154 4.296 1.00 69.44 92 VAL A C 1
ATOM 769 O O . VAL A 1 92 ? 27.319 -4.975 4.307 1.00 69.44 92 VAL A O 1
ATOM 772 N N . THR A 1 93 ? 27.831 -7.152 4.147 1.00 73.25 93 THR A N 1
ATOM 773 C CA . THR A 1 93 ? 29.216 -6.960 3.737 1.00 73.25 93 THR A CA 1
ATOM 774 C C . THR A 1 93 ? 29.317 -7.260 2.254 1.00 73.25 93 THR A C 1
ATOM 776 O O . THR A 1 93 ? 28.898 -8.323 1.795 1.00 73.25 93 THR A O 1
ATOM 779 N N . ASP A 1 94 ? 29.886 -6.326 1.498 1.00 71.75 94 ASP A N 1
ATOM 780 C CA . ASP A 1 94 ? 30.194 -6.559 0.093 1.00 71.75 94 ASP A CA 1
ATOM 781 C C . ASP A 1 94 ? 31.351 -7.552 0.015 1.00 71.75 94 ASP A C 1
ATOM 783 O O . ASP A 1 94 ? 32.522 -7.220 0.213 1.00 71.75 94 ASP A O 1
ATOM 787 N N . LEU A 1 95 ? 31.013 -8.820 -0.204 1.00 77.25 95 LEU A N 1
ATOM 788 C CA . LEU A 1 95 ? 32.013 -9.865 -0.318 1.00 77.25 95 LEU A CA 1
ATOM 789 C C . LEU A 1 95 ? 32.742 -9.720 -1.667 1.00 77.25 95 LEU A C 1
ATOM 791 O O . LEU A 1 95 ? 32.085 -9.653 -2.712 1.00 77.25 95 LEU A O 1
ATOM 795 N N . PRO A 1 96 ? 34.090 -9.758 -1.700 1.00 76.19 96 PRO A N 1
ATOM 796 C CA . PRO A 1 96 ? 34.855 -9.567 -2.937 1.00 76.19 96 PRO A CA 1
ATOM 797 C C . PRO A 1 96 ? 34.495 -10.549 -4.063 1.00 76.19 96 PRO A C 1
ATOM 799 O O . PRO A 1 96 ? 34.644 -10.230 -5.241 1.00 76.19 96 PRO A O 1
ATOM 802 N N . HIS A 1 97 ? 34.017 -11.747 -3.712 1.00 76.25 97 HIS A N 1
ATOM 803 C CA . HIS A 1 97 ? 33.612 -12.787 -4.660 1.00 76.25 97 HIS A CA 1
ATOM 804 C C . HIS A 1 97 ? 32.191 -12.610 -5.213 1.00 76.25 97 HIS A C 1
ATOM 806 O O . HIS A 1 97 ? 31.824 -13.336 -6.125 1.00 76.25 97 HIS A O 1
ATOM 812 N N . ILE A 1 98 ? 31.396 -11.674 -4.688 1.00 72.31 98 ILE A N 1
ATOM 813 C CA . ILE A 1 98 ? 30.115 -11.257 -5.282 1.00 72.31 98 ILE A CA 1
ATOM 814 C C . ILE A 1 98 ? 30.360 -10.067 -6.216 1.00 72.31 98 ILE A C 1
ATOM 816 O O . ILE A 1 98 ? 29.827 -10.008 -7.322 1.00 72.31 98 ILE A O 1
ATOM 820 N N . GLN A 1 99 ? 31.231 -9.148 -5.795 1.00 71.44 99 GLN A N 1
ATOM 821 C CA . GLN A 1 99 ? 31.530 -7.926 -6.531 1.00 71.44 99 GLN A CA 1
ATOM 822 C C . GLN A 1 99 ? 32.304 -8.184 -7.836 1.00 71.44 99 GLN A C 1
ATOM 824 O O . GLN A 1 99 ? 31.955 -7.618 -8.869 1.00 71.44 99 GLN A O 1
ATOM 829 N N . LYS A 1 100 ? 33.320 -9.061 -7.819 1.00 72.31 100 LYS A N 1
ATOM 830 C CA . LYS A 1 100 ? 34.112 -9.380 -9.023 1.00 72.31 100 LYS A CA 1
ATOM 831 C C . LYS A 1 100 ? 33.272 -10.001 -10.149 1.00 72.31 100 LYS A C 1
ATOM 833 O O . LYS A 1 100 ? 33.292 -9.438 -11.235 1.00 72.31 100 LYS A O 1
ATOM 838 N N . PRO A 1 101 ? 32.467 -11.058 -9.919 1.00 71.00 101 PRO A N 1
ATOM 839 C CA . PRO A 1 101 ? 31.625 -11.621 -10.974 1.00 71.00 101 PRO A CA 1
ATOM 840 C C . PRO A 1 101 ? 30.565 -10.650 -11.485 1.00 71.00 101 PRO A C 1
ATOM 842 O O . PRO A 1 101 ? 30.236 -10.681 -12.667 1.00 71.00 101 PRO A O 1
ATOM 845 N N . ALA A 1 102 ? 30.033 -9.783 -10.615 1.00 68.94 102 ALA A N 1
ATOM 846 C CA . ALA A 1 102 ? 29.117 -8.735 -11.044 1.00 68.94 102 ALA A CA 1
ATOM 847 C C . ALA A 1 102 ? 29.816 -7.789 -12.031 1.00 68.94 102 ALA A C 1
ATOM 849 O O . ALA A 1 102 ? 29.297 -7.565 -13.122 1.00 68.94 102 ALA A O 1
ATOM 850 N N . TYR A 1 103 ? 31.010 -7.290 -11.698 1.00 72.88 103 TYR A N 1
ATOM 851 C CA . TYR A 1 103 ? 31.784 -6.444 -12.609 1.00 72.88 103 TYR A CA 1
ATOM 852 C C . TYR A 1 103 ? 32.209 -7.171 -13.881 1.00 72.88 103 TYR A C 1
ATOM 854 O O . TYR A 1 103 ? 32.019 -6.613 -14.953 1.00 72.88 103 TYR A O 1
ATOM 862 N N . ASP A 1 104 ? 32.654 -8.423 -13.801 1.00 72.94 104 ASP A N 1
ATOM 863 C CA . ASP A 1 104 ? 33.017 -9.214 -14.981 1.00 72.94 104 ASP A CA 1
ATOM 864 C C . ASP A 1 104 ? 31.813 -9.411 -15.920 1.00 72.94 104 ASP A C 1
ATOM 866 O O . ASP A 1 104 ? 31.936 -9.289 -17.143 1.00 72.94 104 ASP A O 1
ATOM 870 N N . TYR A 1 105 ? 30.622 -9.660 -15.362 1.00 73.31 105 TYR A N 1
ATOM 871 C CA . TYR A 1 105 ? 29.380 -9.740 -16.129 1.00 73.31 105 TYR A CA 1
ATOM 872 C C . TYR A 1 105 ? 29.045 -8.401 -16.795 1.00 73.31 105 TYR A C 1
ATOM 874 O O . TYR A 1 105 ? 28.754 -8.372 -17.992 1.00 73.31 105 TYR A O 1
ATOM 882 N N . TYR A 1 106 ? 29.113 -7.288 -16.055 1.00 67.56 106 TYR A N 1
ATOM 883 C CA . TYR A 1 106 ? 28.827 -5.963 -16.606 1.00 67.56 106 TYR A CA 1
ATOM 884 C C . TYR A 1 106 ? 29.854 -5.542 -17.661 1.00 67.56 106 TYR A C 1
ATOM 886 O O . TYR A 1 106 ? 29.462 -5.046 -18.714 1.00 67.56 106 TYR A O 1
ATOM 894 N N . ASP A 1 107 ? 31.141 -5.785 -17.437 1.00 76.38 107 ASP A N 1
ATOM 895 C CA . ASP A 1 107 ? 32.212 -5.461 -18.377 1.00 76.38 107 ASP A CA 1
ATOM 896 C C . ASP A 1 107 ? 32.121 -6.291 -19.655 1.00 76.38 107 ASP A C 1
ATOM 898 O O . ASP A 1 107 ? 32.401 -5.775 -20.738 1.00 76.38 107 ASP A O 1
ATOM 902 N N . THR A 1 108 ? 31.681 -7.549 -19.556 1.00 77.25 108 THR A N 1
ATOM 903 C CA . THR A 1 108 ? 31.472 -8.419 -20.720 1.00 77.25 108 THR A CA 1
ATOM 904 C C . THR A 1 108 ? 30.208 -8.029 -21.482 1.00 77.25 108 THR A C 1
ATOM 906 O O . THR A 1 108 ? 30.267 -7.782 -22.685 1.00 77.25 108 THR A O 1
ATOM 909 N N . TYR A 1 109 ? 29.068 -7.929 -20.792 1.00 75.69 109 TYR A N 1
ATOM 910 C CA . TYR A 1 109 ? 27.769 -7.661 -21.412 1.00 75.69 109 TYR A CA 1
ATOM 911 C C . TYR A 1 109 ? 27.666 -6.232 -21.969 1.00 75.69 109 TYR A C 1
ATOM 913 O O . TYR A 1 109 ? 27.108 -6.019 -23.042 1.00 75.69 109 TYR A O 1
ATOM 921 N N . TRP A 1 110 ? 28.235 -5.238 -21.279 1.00 76.69 110 TRP A N 1
ATOM 922 C CA . TRP A 1 110 ? 28.158 -3.826 -21.680 1.00 76.69 110 TRP A CA 1
ATOM 923 C C . TRP A 1 110 ? 29.394 -3.324 -22.427 1.00 76.69 110 TRP A C 1
ATOM 925 O O . TRP A 1 110 ? 29.480 -2.131 -22.720 1.00 76.69 110 TRP A O 1
ATOM 935 N N . LYS A 1 111 ? 30.337 -4.202 -22.786 1.00 79.88 111 LYS A N 1
ATOM 936 C CA . LYS A 1 111 ? 31.592 -3.835 -23.462 1.00 79.88 111 LYS A CA 1
ATOM 937 C C . LYS A 1 111 ? 31.386 -2.880 -24.640 1.00 79.88 111 LYS A C 1
ATOM 939 O O . LYS A 1 111 ? 32.067 -1.861 -24.742 1.00 79.88 111 LYS A O 1
ATOM 944 N N . GLU A 1 112 ? 30.434 -3.195 -25.514 1.00 79.69 112 GLU A N 1
ATOM 945 C CA . GLU A 1 112 ? 30.135 -2.404 -26.714 1.00 79.69 112 GLU A CA 1
ATOM 946 C C . GLU A 1 112 ? 29.467 -1.066 -26.390 1.00 79.69 112 GLU A C 1
ATOM 948 O O . GLU A 1 112 ? 29.708 -0.054 -27.046 1.00 79.69 112 GLU A O 1
ATOM 953 N N . TYR A 1 113 ? 28.620 -1.033 -25.361 1.00 79.62 113 TYR A N 1
ATOM 954 C CA . TYR A 1 113 ? 28.018 0.206 -24.882 1.00 79.62 113 TYR A CA 1
ATOM 955 C C . TYR A 1 113 ? 29.078 1.153 -24.315 1.00 79.62 113 TYR A C 1
ATOM 957 O O . TYR A 1 113 ? 29.105 2.325 -24.691 1.00 79.62 113 TYR A O 1
ATOM 965 N N . TRP A 1 114 ? 29.990 0.637 -23.489 1.00 79.69 114 TRP A N 1
ATOM 966 C CA . TRP A 1 114 ? 31.094 1.421 -22.946 1.00 79.69 114 TRP A CA 1
ATOM 967 C C . TRP A 1 114 ? 32.018 1.935 -24.042 1.00 79.69 114 TRP A C 1
ATOM 969 O O . TRP A 1 114 ? 32.373 3.109 -24.017 1.00 79.69 114 TRP A O 1
ATOM 979 N N . GLN A 1 115 ? 32.341 1.108 -25.041 1.00 81.81 115 GLN A N 1
ATOM 980 C CA . GLN A 1 115 ? 33.155 1.535 -26.180 1.00 81.81 115 GLN A CA 1
ATOM 981 C C . GLN A 1 115 ? 32.511 2.711 -26.925 1.00 81.81 115 GLN A C 1
ATOM 983 O O . GLN A 1 115 ? 33.154 3.741 -27.106 1.00 81.81 115 GLN A O 1
ATOM 988 N N . ARG A 1 116 ? 31.213 2.622 -27.241 1.00 83.94 116 ARG A N 1
ATOM 989 C CA . ARG A 1 116 ? 30.478 3.725 -27.883 1.00 83.94 116 ARG A CA 1
ATOM 990 C C . ARG A 1 116 ? 30.477 5.005 -27.045 1.00 83.94 116 ARG A C 1
ATOM 992 O O . ARG A 1 116 ? 30.514 6.099 -27.601 1.00 83.94 116 ARG A O 1
ATOM 999 N N . LEU A 1 117 ? 30.422 4.884 -25.719 1.00 82.44 117 LEU A N 1
ATOM 1000 C CA . LEU A 1 117 ? 30.522 6.017 -24.795 1.00 82.44 117 LEU A CA 1
ATOM 1001 C C . LEU A 1 117 ? 31.918 6.652 -24.818 1.00 82.44 117 LEU A C 1
ATOM 1003 O O . LEU A 1 117 ? 32.021 7.874 -24.913 1.00 82.44 117 LEU A O 1
ATOM 1007 N N . TYR A 1 118 ? 32.978 5.843 -24.774 1.00 84.06 118 TYR A N 1
ATOM 1008 C CA . TYR A 1 118 ? 34.357 6.323 -24.887 1.00 84.06 118 TYR A CA 1
ATOM 1009 C C . TYR A 1 118 ? 34.587 7.059 -26.207 1.00 84.06 118 TYR A C 1
ATOM 1011 O O . TYR A 1 118 ? 35.105 8.176 -26.191 1.00 84.06 118 TYR A O 1
ATOM 1019 N N . ASP A 1 119 ? 34.124 6.482 -27.316 1.00 86.75 119 ASP A N 1
ATOM 1020 C CA . ASP A 1 119 ? 34.249 7.063 -28.654 1.00 86.75 119 ASP A CA 1
ATOM 1021 C C . ASP A 1 119 ? 33.478 8.386 -28.760 1.00 86.75 119 ASP A C 1
ATOM 1023 O O . ASP A 1 119 ? 33.998 9.379 -29.264 1.00 86.75 119 ASP A O 1
ATOM 1027 N N . LYS A 1 120 ? 32.253 8.437 -28.215 1.00 86.81 120 LYS A N 1
ATOM 1028 C CA . LYS A 1 120 ? 31.405 9.639 -28.224 1.00 86.81 120 LYS A CA 1
ATOM 1029 C C . LYS A 1 120 ? 32.008 10.804 -27.436 1.00 86.81 120 LYS A C 1
ATOM 1031 O O . LYS A 1 120 ? 31.792 11.958 -27.800 1.00 86.81 120 LYS A O 1
ATOM 1036 N N . HIS A 1 121 ? 32.713 10.516 -26.345 1.00 88.06 121 HIS A N 1
ATOM 1037 C CA . HIS A 1 121 ? 33.278 11.534 -25.458 1.00 88.06 121 HIS A CA 1
ATOM 1038 C C . HIS A 1 121 ? 34.794 11.721 -25.623 1.00 88.06 121 HIS A C 1
ATOM 1040 O O . HIS A 1 121 ? 35.393 12.479 -24.862 1.00 88.06 121 HIS A O 1
ATOM 1046 N N . SER A 1 122 ? 35.415 11.064 -26.609 1.00 87.88 122 SER A N 1
ATOM 1047 C CA . SER A 1 122 ? 36.865 11.095 -26.859 1.00 87.88 122 SER A CA 1
ATOM 1048 C C . SER A 1 122 ? 37.710 10.744 -25.624 1.00 87.88 122 SER A C 1
ATOM 1050 O O . SER A 1 122 ? 38.811 11.265 -25.432 1.00 87.88 122 SER A O 1
ATOM 1052 N N . ILE A 1 123 ? 37.196 9.868 -24.758 1.00 83.44 123 ILE A N 1
ATOM 1053 C CA . ILE A 1 123 ? 37.863 9.470 -23.516 1.00 83.44 123 ILE A CA 1
ATOM 1054 C C . ILE A 1 123 ? 38.753 8.258 -23.811 1.00 83.44 123 ILE A C 1
ATOM 1056 O O . ILE A 1 123 ? 38.275 7.222 -24.270 1.00 83.44 123 ILE A O 1
ATOM 1060 N N . LYS A 1 124 ? 40.054 8.356 -23.512 1.00 73.44 124 LYS A N 1
ATOM 1061 C CA . LYS A 1 124 ? 40.968 7.210 -23.618 1.00 73.44 124 LYS A CA 1
ATOM 1062 C C . LYS A 1 124 ? 40.744 6.239 -22.463 1.00 73.44 124 LYS A C 1
ATOM 1064 O O . LYS A 1 124 ? 40.780 6.634 -21.297 1.00 73.44 124 LYS A O 1
ATOM 1069 N N . ARG A 1 125 ? 40.564 4.962 -22.800 1.00 66.94 125 ARG A N 1
ATOM 1070 C CA . ARG A 1 125 ? 40.558 3.865 -21.829 1.00 66.94 125 ARG A CA 1
ATOM 1071 C C . ARG A 1 125 ? 41.952 3.774 -21.184 1.00 66.94 125 ARG A C 1
ATOM 1073 O O . ARG A 1 125 ? 42.947 3.864 -21.904 1.00 66.94 125 ARG A O 1
ATOM 1080 N N . LYS A 1 126 ? 42.015 3.683 -19.854 1.00 62.66 126 LYS A N 1
ATOM 1081 C CA . LYS A 1 126 ? 43.253 3.364 -19.125 1.00 62.66 126 LYS A CA 1
ATOM 1082 C C . LYS A 1 126 ? 43.511 1.867 -19.157 1.00 62.66 126 LYS A C 1
ATOM 1084 O O . LYS A 1 126 ? 42.506 1.120 -19.161 1.00 62.66 126 LYS A O 1
#

pLDDT: mean 77.79, std 15.57, range [30.89, 97.75]

Secondary structure (DSSP, 8-state):
-----STTS--GGGS-HHHHHHHHHHHHTT----SSTT--S--SHHHHHHH-HHHHHHHHHHH---S-----GGG-S--GGGTT--TTS------HHHHHHHHHHHHHHTHHHHHHHHHHHTPPP-

Radius of gyration: 23.47 Å; Cα contacts (8 Å, |Δi|>4): 91; chains: 1; bounding box: 63×28×52 Å

Solvent-accessible surface area (backbone atoms only — not comparable to full-atom values): 7828 Å² total; per-residue (Å²): 137,84,82,81,61,63,77,101,51,83,27,51,45,70,75,40,73,66,42,32,49,52,49,53,52,27,12,60,30,47,60,34,70,67,84,52,99,44,48,54,92,66,29,33,40,70,49,33,45,74,75,38,52,67,59,40,47,52,46,37,75,76,69,48,85,65,89,70,61,63,68,57,78,95,72,53,84,76,62,74,93,40,77,89,64,59,88,80,75,69,72,88,69,88,48,69,81,59,52,50,58,51,50,54,49,49,55,62,76,40,41,68,59,53,49,54,50,29,64,74,67,72,49,82,84,130